Protein AF-A0A1Y3QPD0-F1 (afdb_monomer_lite)

Secondary structure (DSSP, 8-state):
------------THHHHHHHHHHHHHHHHHHHHH--S---HHHHHHHHHHHHHHHHHHHHHHHH-

Radius of gyration: 17.66 Å; chains: 1; bounding box: 36×18×61 Å

Foldseek 3Di:
DPDPPPPDQPDDPCLVVLVVVLVVLVVVLVVLVPDPDDHPPVSNVVSVVVNVVSVVVNVVNVVRD

pLDDT: mean 91.41, std 12.73, range [41.78, 98.69]

Sequence (65 aa):
MLLAEAAASNFQPFDVFMIIFTLLIAAGLIRLLMERPRKNRFAIGFAAVALLVFLYTDYVMISGW

Structure (mmCIF, N/CA/C/O backbone):
data_AF-A0A1Y3QPD0-F1
#
_entry.id   AF-A0A1Y3QPD0-F1
#
loop_
_atom_site.group_PDB
_atom_site.id
_atom_site.type_symbol
_atom_site.label_atom_id
_atom_site.label_alt_id
_atom_site.label_comp_id
_atom_site.label_asym_id
_atom_site.label_entity_id
_atom_site.label_seq_id
_atom_site.pdbx_PDB_ins_code
_atom_site.Cartn_x
_atom_site.Cartn_y
_atom_site.Cartn_z
_atom_site.occupancy
_atom_site.B_iso_or_equiv
_atom_site.auth_seq_id
_atom_site.auth_comp_id
_atom_site.auth_asym_id
_atom_site.auth_atom_id
_atom_site.pdbx_PDB_model_num
ATOM 1 N N . MET A 1 1 ? 18.846 -8.934 -41.927 1.00 41.78 1 MET A N 1
ATOM 2 C CA . MET A 1 1 ? 19.263 -7.916 -40.943 1.00 41.78 1 MET A CA 1
ATOM 3 C C . MET A 1 1 ? 18.563 -8.265 -39.642 1.00 41.78 1 MET A C 1
ATOM 5 O O . MET A 1 1 ? 17.359 -8.083 -39.556 1.00 41.78 1 MET A O 1
ATOM 9 N N . LEU A 1 2 ? 19.270 -8.906 -38.710 1.00 53.72 2 LEU A N 1
ATOM 10 C CA . LEU A 1 2 ? 18.715 -9.265 -37.405 1.00 53.72 2 LEU A CA 1
ATOM 11 C C . LEU A 1 2 ? 18.925 -8.054 -36.490 1.00 53.72 2 LEU A C 1
ATOM 13 O O . LEU A 1 2 ? 19.989 -7.900 -35.897 1.00 53.72 2 LEU A O 1
ATOM 17 N N . LEU A 1 3 ? 17.969 -7.127 -36.493 1.00 57.25 3 LEU A N 1
ATOM 18 C CA . LEU A 1 3 ? 17.978 -6.016 -35.551 1.00 57.25 3 LEU A CA 1
ATOM 19 C C . LEU A 1 3 ? 17.604 -6.584 -34.186 1.00 57.25 3 LEU A C 1
ATOM 21 O O . LEU A 1 3 ? 16.483 -7.043 -33.989 1.00 57.25 3 LEU A O 1
ATOM 25 N N . ALA A 1 4 ? 18.569 -6.591 -33.271 1.00 59.03 4 ALA A N 1
ATOM 26 C CA . ALA A 1 4 ? 18.288 -6.719 -31.855 1.00 59.03 4 ALA A CA 1
ATOM 27 C C . ALA A 1 4 ? 17.413 -5.524 -31.466 1.00 59.03 4 ALA A C 1
ATOM 29 O O . ALA A 1 4 ? 17.897 -4.398 -31.350 1.00 59.03 4 ALA A O 1
ATOM 30 N N . GLU A 1 5 ? 16.113 -5.763 -31.352 1.00 61.09 5 GLU A N 1
ATOM 31 C CA . GLU A 1 5 ? 15.184 -4.815 -30.766 1.00 61.09 5 GLU A CA 1
ATOM 32 C C . GLU A 1 5 ? 15.585 -4.677 -29.301 1.00 61.09 5 GLU A C 1
ATOM 34 O O . GLU A 1 5 ? 15.420 -5.598 -28.501 1.00 61.09 5 GLU A O 1
ATOM 39 N N . ALA A 1 6 ? 16.241 -3.565 -28.969 1.00 62.41 6 ALA A N 1
ATOM 40 C CA . ALA A 1 6 ? 16.460 -3.205 -27.583 1.00 62.41 6 ALA A CA 1
ATOM 41 C C . ALA A 1 6 ? 15.067 -3.057 -26.970 1.00 62.41 6 ALA A C 1
ATOM 43 O O . ALA A 1 6 ? 14.357 -2.110 -27.305 1.00 62.41 6 ALA A O 1
ATOM 44 N N . ALA A 1 7 ? 14.657 -4.031 -26.155 1.00 68.12 7 ALA A N 1
ATOM 45 C CA . ALA A 1 7 ? 13.376 -3.992 -25.472 1.00 68.12 7 ALA A CA 1
ATOM 46 C C . ALA A 1 7 ? 13.338 -2.710 -24.634 1.00 68.12 7 ALA A C 1
ATOM 48 O O . ALA A 1 7 ? 14.045 -2.583 -23.632 1.00 68.12 7 ALA A O 1
ATOM 49 N N . ALA A 1 8 ? 12.586 -1.720 -25.111 1.00 74.88 8 ALA A N 1
ATOM 50 C CA . ALA A 1 8 ? 12.344 -0.505 -24.365 1.00 74.88 8 ALA A CA 1
ATOM 51 C C . ALA A 1 8 ? 11.476 -0.872 -23.160 1.00 74.88 8 ALA A C 1
ATOM 53 O O . ALA A 1 8 ? 10.489 -1.594 -23.305 1.00 74.88 8 ALA A O 1
ATOM 54 N N . SER A 1 9 ? 11.862 -0.390 -21.980 1.00 82.12 9 SER A N 1
ATOM 55 C CA . SER A 1 9 ? 11.040 -0.544 -20.785 1.00 82.12 9 SER A CA 1
ATOM 56 C C . SER A 1 9 ? 9.682 0.121 -21.004 1.00 82.12 9 SER A C 1
ATOM 58 O O . SER A 1 9 ? 9.623 1.241 -21.517 1.00 82.12 9 SER A O 1
ATOM 60 N N . ASN A 1 10 ? 8.600 -0.539 -20.583 1.00 89.25 10 ASN A N 1
ATOM 61 C CA . ASN A 1 10 ? 7.261 0.062 -20.600 1.00 89.25 10 ASN A CA 1
ATOM 62 C C . ASN A 1 10 ? 7.030 1.030 -19.429 1.00 89.25 10 ASN A C 1
ATOM 64 O O . ASN A 1 10 ? 5.910 1.504 -19.248 1.00 89.25 10 ASN A O 1
ATOM 68 N N . PHE A 1 11 ? 8.064 1.317 -18.632 1.00 93.06 11 PHE A N 1
ATOM 69 C CA . PHE A 1 11 ? 7.980 2.237 -17.509 1.00 93.06 11 PHE A CA 1
ATOM 70 C C . PHE A 1 11 ? 7.442 3.608 -17.930 1.00 93.06 11 PHE A C 1
ATOM 72 O O . PHE A 1 11 ? 7.964 4.261 -18.843 1.00 93.06 11 PHE A O 1
ATOM 79 N N . GLN A 1 12 ? 6.443 4.088 -17.196 1.00 94.81 12 GLN A N 1
ATOM 80 C CA . GLN A 1 12 ? 5.924 5.442 -17.323 1.00 94.81 12 GLN A CA 1
ATOM 81 C C . GLN A 1 12 ? 6.129 6.212 -16.013 1.00 94.81 12 GLN A C 1
ATOM 83 O O . GLN A 1 12 ? 5.932 5.665 -14.932 1.0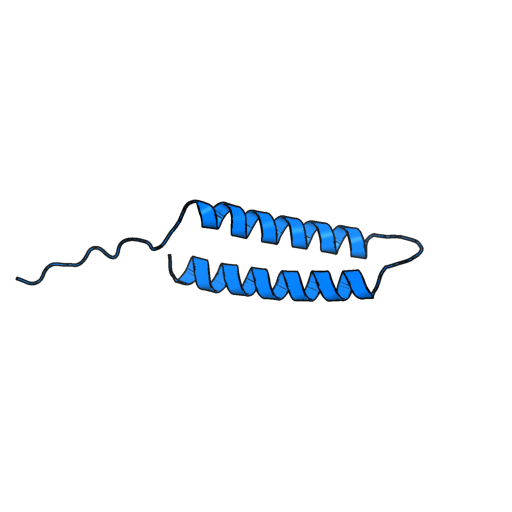0 94.81 12 GLN A O 1
ATOM 88 N N . PRO A 1 13 ? 6.424 7.526 -16.047 1.00 94.12 13 PRO A N 1
ATOM 89 C CA . PRO A 1 13 ? 6.515 8.327 -14.822 1.00 94.12 13 PRO A CA 1
ATOM 90 C C . PRO A 1 13 ? 5.251 8.289 -13.942 1.00 94.12 13 PRO A C 1
ATOM 92 O O . PRO A 1 13 ? 5.339 8.506 -12.734 1.00 94.12 13 PRO A O 1
ATOM 95 N N . PHE A 1 14 ? 4.078 8.007 -14.528 1.00 94.38 14 PHE A N 1
ATOM 96 C CA . PHE A 1 14 ? 2.822 7.851 -13.788 1.00 94.38 14 PHE A CA 1
ATOM 97 C C . PHE A 1 14 ? 2.829 6.638 -12.845 1.00 94.38 14 PHE A C 1
ATOM 99 O O . PHE A 1 14 ? 2.167 6.652 -11.808 1.00 94.38 14 PHE A O 1
ATOM 106 N N . ASP A 1 15 ? 3.644 5.634 -13.141 1.00 96.00 15 ASP A N 1
ATOM 107 C CA . ASP A 1 15 ? 3.747 4.408 -12.361 1.00 96.00 15 ASP A CA 1
ATOM 108 C C . ASP A 1 15 ? 4.250 4.664 -10.931 1.00 96.00 15 ASP A C 1
ATOM 110 O O . ASP A 1 15 ? 3.865 3.989 -9.976 1.00 96.00 15 ASP A O 1
ATOM 114 N N . VAL A 1 16 ? 5.053 5.716 -10.747 1.00 96.31 16 VAL A N 1
ATOM 115 C CA . VAL A 1 16 ? 5.480 6.175 -9.418 1.00 96.31 16 VAL A CA 1
ATOM 116 C C . VAL A 1 16 ? 4.278 6.630 -8.587 1.00 96.31 16 VAL A C 1
ATOM 118 O O . VAL A 1 16 ? 4.203 6.344 -7.392 1.00 96.31 16 VAL A O 1
ATOM 121 N N . PHE A 1 17 ? 3.306 7.307 -9.206 1.00 97.44 17 PHE A N 1
ATOM 122 C CA . PHE A 1 17 ? 2.089 7.733 -8.515 1.00 97.44 17 PHE A CA 1
ATOM 123 C C . PHE A 1 17 ? 1.201 6.545 -8.145 1.00 97.44 17 PHE A C 1
ATOM 125 O O . PHE A 1 17 ? 0.612 6.564 -7.065 1.00 97.44 17 PHE A O 1
ATOM 132 N N . MET A 1 18 ? 1.146 5.505 -8.983 1.00 97.19 18 MET A N 1
ATOM 133 C CA . MET A 1 18 ? 0.427 4.262 -8.674 1.00 97.19 18 MET A CA 1
ATOM 134 C C . MET A 1 18 ? 0.949 3.627 -7.379 1.00 97.19 18 MET A C 1
ATOM 136 O O . MET A 1 18 ? 0.173 3.423 -6.444 1.00 97.19 18 MET A O 1
ATOM 140 N N . ILE A 1 19 ? 2.271 3.464 -7.259 1.00 97.81 19 ILE A N 1
ATOM 141 C CA . ILE A 1 19 ? 2.905 2.927 -6.043 1.00 97.81 19 ILE A CA 1
ATOM 142 C C . ILE A 1 19 ? 2.618 3.819 -4.827 1.00 97.81 19 ILE A C 1
ATOM 144 O O . ILE A 1 19 ? 2.302 3.321 -3.743 1.00 97.81 19 ILE A O 1
ATOM 148 N N . ILE A 1 20 ? 2.687 5.146 -4.982 1.00 98.38 20 ILE A N 1
ATOM 149 C CA . ILE A 1 20 ? 2.353 6.083 -3.896 1.00 98.38 20 ILE A CA 1
ATOM 150 C C . ILE A 1 20 ? 0.904 5.880 -3.429 1.00 98.38 20 ILE A C 1
ATOM 152 O O . ILE A 1 20 ? 0.657 5.857 -2.222 1.00 98.38 20 ILE A O 1
ATOM 156 N N . PHE A 1 21 ? -0.055 5.689 -4.339 1.00 97.88 21 PHE A N 1
ATOM 157 C CA . PHE A 1 21 ? -1.443 5.405 -3.964 1.00 97.88 21 PHE A CA 1
ATOM 158 C C . PHE A 1 21 ? -1.582 4.095 -3.191 1.00 97.88 21 PHE A C 1
ATOM 160 O O . PHE A 1 21 ? -2.277 4.076 -2.173 1.00 97.88 21 PHE A O 1
ATOM 167 N N . THR A 1 22 ? -0.880 3.036 -3.592 1.00 98.56 22 THR A N 1
ATOM 168 C CA . THR A 1 22 ? -0.842 1.775 -2.838 1.00 98.56 22 THR A CA 1
ATOM 169 C C . THR A 1 22 ? -0.369 1.998 -1.402 1.00 98.56 22 THR A C 1
ATOM 171 O O . THR A 1 22 ? -1.004 1.528 -0.451 1.00 98.56 22 THR A O 1
ATOM 174 N N . LEU A 1 23 ? 0.693 2.789 -1.212 1.00 98.62 23 LEU A N 1
ATOM 175 C CA . LEU A 1 23 ? 1.202 3.138 0.119 1.00 98.62 23 LEU A CA 1
ATOM 176 C C . LEU A 1 23 ? 0.192 3.957 0.935 1.00 98.62 23 LEU A C 1
ATOM 178 O O . LEU A 1 23 ? 0.019 3.709 2.131 1.00 98.62 23 LEU A O 1
ATOM 182 N N . LEU A 1 24 ? -0.513 4.901 0.306 1.00 98.62 24 LEU A N 1
ATOM 183 C CA . LEU A 1 24 ? -1.561 5.686 0.963 1.00 98.62 24 LEU A CA 1
ATOM 184 C C . LEU A 1 24 ? -2.745 4.815 1.399 1.00 98.62 24 LEU A C 1
ATOM 186 O O . LEU A 1 24 ? -3.252 4.990 2.509 1.00 98.62 24 LEU A O 1
ATOM 190 N N . ILE A 1 25 ? -3.161 3.850 0.574 1.00 98.56 25 ILE A N 1
ATOM 191 C CA . ILE A 1 25 ? -4.214 2.889 0.930 1.00 98.56 25 ILE A CA 1
ATOM 192 C C . ILE A 1 25 ? -3.757 2.028 2.113 1.00 98.56 25 ILE A C 1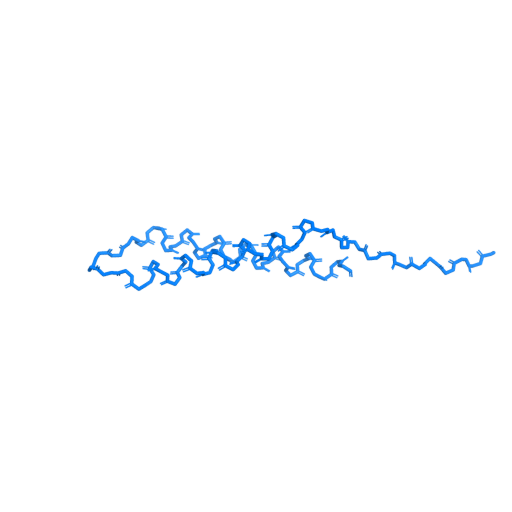
ATOM 194 O O . ILE A 1 25 ? -4.514 1.863 3.071 1.00 98.56 25 ILE A O 1
ATOM 198 N N . ALA A 1 26 ? -2.517 1.530 2.096 1.00 98.62 26 ALA A N 1
ATOM 199 C CA . ALA A 1 26 ? -1.958 0.746 3.197 1.00 98.62 26 ALA A CA 1
ATOM 200 C C . ALA A 1 26 ? -1.930 1.545 4.511 1.00 98.62 26 ALA A C 1
ATOM 202 O O . ALA A 1 26 ? -2.398 1.063 5.546 1.00 98.62 26 ALA A O 1
ATOM 203 N N . ALA A 1 27 ? -1.461 2.795 4.471 1.00 98.56 27 ALA A N 1
ATOM 204 C CA . ALA A 1 27 ? -1.468 3.691 5.626 1.00 98.56 27 ALA A CA 1
ATOM 205 C C . ALA A 1 27 ? -2.897 3.982 6.125 1.00 98.56 27 ALA A C 1
ATOM 207 O O . ALA A 1 27 ? -3.156 3.964 7.332 1.00 98.56 27 ALA A O 1
ATOM 208 N N . GLY A 1 28 ? -3.845 4.192 5.208 1.00 98.00 28 GLY A N 1
ATOM 209 C CA . GLY A 1 28 ? -5.264 4.365 5.520 1.00 98.00 28 GLY A CA 1
ATOM 210 C C . GLY A 1 28 ? -5.881 3.134 6.190 1.00 98.00 28 GLY A C 1
ATOM 211 O O . GLY A 1 28 ? -6.597 3.268 7.185 1.00 98.00 28 GLY A O 1
ATOM 212 N N . LEU A 1 29 ? -5.554 1.931 5.712 1.00 98.38 29 LEU A N 1
ATOM 213 C CA . LEU A 1 29 ? -5.992 0.674 6.320 1.00 98.38 29 LEU A CA 1
ATOM 214 C C . LEU A 1 29 ? -5.434 0.520 7.740 1.00 98.38 29 LEU A C 1
ATOM 216 O O . LEU A 1 29 ? -6.192 0.210 8.659 1.00 98.38 29 LEU A O 1
ATOM 220 N N . ILE A 1 30 ? -4.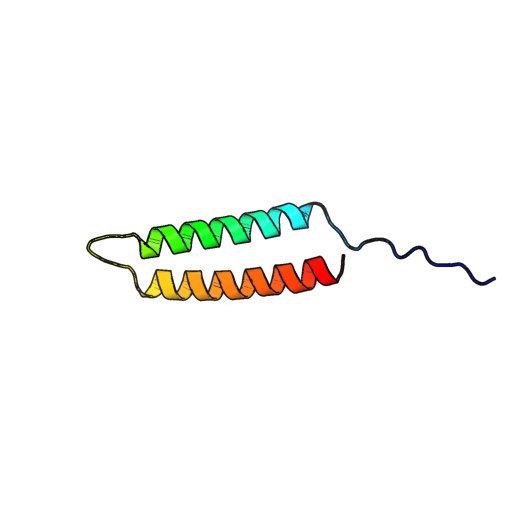143 0.802 7.951 1.00 98.19 30 ILE A N 1
ATOM 221 C CA . ILE A 1 30 ? -3.523 0.786 9.288 1.00 98.19 30 ILE A CA 1
ATOM 222 C C . ILE A 1 30 ? -4.250 1.759 10.223 1.00 98.19 30 ILE A C 1
ATOM 224 O O . ILE A 1 30 ? -4.636 1.377 11.330 1.00 98.19 30 ILE A O 1
ATOM 228 N N . ARG A 1 31 ? -4.517 2.988 9.765 1.00 96.94 31 ARG A N 1
ATOM 229 C CA . ARG A 1 31 ? -5.272 3.985 10.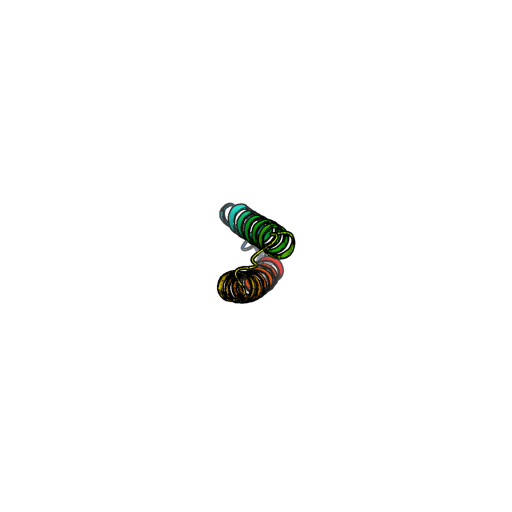536 1.00 96.94 31 ARG A CA 1
ATOM 230 C C . ARG A 1 31 ? -6.652 3.459 10.949 1.00 96.94 31 ARG A C 1
ATOM 232 O O . ARG A 1 31 ? -7.009 3.575 12.120 1.00 96.94 31 ARG A O 1
ATOM 239 N N . LEU A 1 32 ? -7.405 2.851 10.030 1.00 97.25 32 LEU A N 1
ATOM 240 C CA . LEU A 1 32 ? -8.725 2.270 10.322 1.00 97.25 32 LEU A CA 1
ATOM 241 C C . LEU A 1 32 ? -8.645 1.104 11.323 1.00 97.25 32 LEU A C 1
ATOM 243 O O . LEU A 1 32 ? -9.519 0.940 12.176 1.00 97.25 32 LEU A O 1
ATOM 247 N N . LEU A 1 33 ? -7.589 0.290 11.259 1.00 96.38 33 LEU A N 1
ATOM 248 C CA . LEU A 1 33 ? -7.368 -0.813 12.200 1.00 96.38 33 LEU A CA 1
ATOM 249 C C . LEU A 1 33 ? -7.014 -0.323 13.613 1.00 96.38 33 LEU A C 1
ATOM 251 O O . LEU A 1 33 ? -7.370 -0.990 14.595 1.00 96.38 33 LEU A O 1
ATOM 255 N N . MET A 1 34 ? -6.346 0.826 13.720 1.00 96.50 34 MET A N 1
ATOM 256 C CA . MET A 1 34 ? -5.973 1.467 14.985 1.00 96.50 34 MET A CA 1
ATOM 257 C C . MET A 1 34 ? -7.103 2.304 15.599 1.00 96.50 34 MET A C 1
ATOM 259 O O . MET A 1 34 ? -7.025 2.646 16.778 1.00 96.50 34 MET A O 1
ATOM 263 N N . GLU A 1 35 ? -8.165 2.600 14.848 1.00 95.12 35 GLU A N 1
ATOM 264 C CA . GLU A 1 35 ? -9.279 3.428 15.309 1.00 95.12 35 GLU A CA 1
ATOM 265 C C . GLU A 1 35 ? -10.026 2.796 16.500 1.00 95.12 35 GLU A C 1
ATOM 267 O O . GLU A 1 35 ? -10.352 1.601 16.525 1.00 95.12 35 GLU A O 1
ATOM 272 N N . ARG A 1 36 ? -10.285 3.614 17.526 1.00 91.38 36 ARG A N 1
ATOM 273 C CA . ARG A 1 36 ? -10.963 3.242 18.777 1.00 91.38 36 ARG A CA 1
ATOM 274 C C . ARG A 1 36 ? -11.885 4.386 19.232 1.00 91.38 36 ARG A C 1
ATOM 276 O O . ARG A 1 36 ? -11.549 5.541 18.992 1.00 91.38 36 ARG A O 1
ATOM 283 N N . PRO A 1 37 ? -13.015 4.095 19.914 1.00 88.12 37 PRO A N 1
ATOM 284 C CA . PRO A 1 37 ? -13.500 2.766 20.307 1.00 88.12 37 PRO A CA 1
ATOM 285 C C . PRO A 1 37 ? -14.326 2.055 19.221 1.00 88.12 37 PRO A C 1
ATOM 287 O O . PRO A 1 37 ? -14.481 0.836 19.281 1.00 88.12 37 PRO A O 1
ATOM 290 N N . ARG A 1 38 ? -14.859 2.786 18.232 1.00 88.69 38 ARG A N 1
ATOM 291 C CA . ARG A 1 38 ? -15.763 2.249 17.203 1.00 88.69 38 ARG A CA 1
ATOM 292 C C . ARG A 1 38 ? -15.045 2.106 15.867 1.00 88.69 38 ARG A C 1
ATOM 294 O O . ARG A 1 38 ? -14.693 3.097 15.249 1.00 88.69 38 ARG A O 1
ATOM 301 N N . LYS A 1 39 ? -14.877 0.863 15.416 1.00 91.75 39 LYS A N 1
ATOM 302 C CA . LYS A 1 39 ? -14.270 0.543 14.120 1.00 91.75 39 LYS A CA 1
ATOM 303 C C . LYS A 1 39 ? -15.317 0.522 13.014 1.00 91.75 39 LYS A C 1
ATOM 305 O O . LYS A 1 39 ? -16.321 -0.184 13.140 1.00 91.75 39 LYS A O 1
ATOM 310 N N . ASN A 1 40 ? -15.045 1.197 11.900 1.00 95.06 40 ASN A N 1
ATOM 311 C CA . ASN A 1 40 ? -15.842 1.054 10.686 1.00 95.06 40 ASN A CA 1
ATOM 312 C C . ASN A 1 40 ? -15.426 -0.216 9.922 1.00 95.06 40 ASN A C 1
ATOM 314 O O . ASN A 1 40 ? -14.511 -0.204 9.101 1.00 95.06 40 ASN A O 1
ATOM 318 N N . ARG A 1 41 ? -16.107 -1.333 10.203 1.00 93.88 41 ARG A N 1
ATOM 319 C CA . ARG A 1 41 ? -15.803 -2.641 9.594 1.00 93.88 41 ARG A CA 1
ATOM 320 C C . ARG A 1 41 ? -15.981 -2.650 8.075 1.00 93.88 41 ARG A C 1
ATOM 322 O O . ARG A 1 41 ? -15.227 -3.335 7.393 1.00 93.88 41 ARG A O 1
ATOM 329 N N . PHE A 1 42 ? -16.940 -1.881 7.557 1.00 97.06 42 PHE A N 1
ATOM 330 C CA . PHE A 1 42 ? -17.158 -1.757 6.118 1.00 97.06 42 PHE A CA 1
ATOM 331 C C . PHE A 1 42 ? -15.975 -1.058 5.444 1.00 97.06 42 PHE A C 1
ATOM 333 O O . PHE A 1 42 ? -15.417 -1.589 4.490 1.00 97.06 42 PHE A O 1
ATOM 340 N N . ALA A 1 43 ? -15.532 0.079 5.992 1.00 96.69 43 ALA A N 1
ATOM 341 C CA . ALA A 1 43 ? -14.373 0.799 5.466 1.00 96.69 43 ALA A CA 1
ATOM 342 C C . ALA A 1 43 ? -13.088 -0.036 5.543 1.00 96.69 43 ALA A C 1
ATOM 344 O O . ALA A 1 43 ? -12.308 -0.024 4.599 1.00 96.69 43 ALA A O 1
ATOM 345 N N . ILE A 1 44 ? -12.886 -0.798 6.626 1.00 97.75 44 ILE A N 1
ATOM 346 C CA . ILE A 1 44 ? -11.749 -1.727 6.747 1.00 97.75 44 ILE A CA 1
ATOM 347 C C . ILE A 1 44 ? -11.794 -2.781 5.636 1.00 97.75 44 ILE A C 1
ATOM 349 O O . ILE A 1 44 ? -10.785 -3.006 4.974 1.00 97.75 44 ILE A O 1
ATOM 353 N N . GLY A 1 45 ? -12.954 -3.408 5.411 1.00 97.88 45 GLY A N 1
ATOM 354 C CA . GLY A 1 45 ? -13.119 -4.398 4.346 1.00 97.88 45 GLY A CA 1
ATOM 355 C C . GLY A 1 45 ? -12.871 -3.805 2.959 1.00 97.88 45 GLY A C 1
ATOM 356 O O . GLY A 1 45 ? -12.111 -4.367 2.177 1.00 97.88 45 GLY A O 1
ATOM 357 N N . PHE A 1 46 ? -13.444 -2.633 2.680 1.00 98.38 46 PH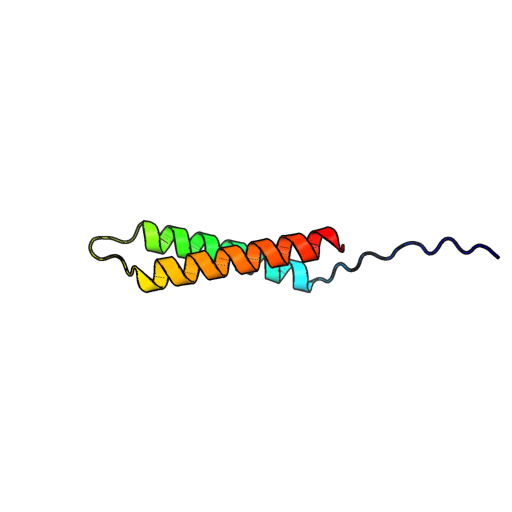E A N 1
ATOM 358 C CA . PHE A 1 46 ? -13.249 -1.929 1.414 1.00 98.38 46 PHE A CA 1
ATOM 359 C C . PHE A 1 46 ? -11.780 -1.555 1.183 1.00 98.38 46 PHE A C 1
ATOM 361 O O . PHE A 1 46 ? -11.231 -1.854 0.127 1.00 98.38 46 PHE A O 1
ATOM 368 N N . ALA A 1 47 ? -11.121 -0.961 2.183 1.00 98.38 47 ALA A N 1
ATOM 369 C CA . ALA A 1 47 ? -9.712 -0.585 2.098 1.00 98.38 47 ALA A CA 1
ATOM 370 C C . ALA A 1 47 ? -8.797 -1.807 1.922 1.00 98.38 47 ALA A C 1
ATOM 372 O O . ALA A 1 47 ? -7.828 -1.733 1.174 1.00 98.38 47 ALA A O 1
ATOM 373 N N . ALA A 1 48 ? -9.118 -2.941 2.553 1.00 98.50 48 ALA A N 1
ATOM 374 C CA . ALA A 1 48 ? -8.376 -4.185 2.363 1.00 98.50 48 ALA A CA 1
ATOM 375 C C . ALA A 1 48 ? -8.505 -4.723 0.929 1.00 98.50 48 ALA A C 1
ATOM 377 O O . ALA A 1 48 ? -7.497 -5.072 0.322 1.00 98.50 48 ALA A O 1
ATOM 378 N N . VAL A 1 49 ? -9.716 -4.748 0.357 1.00 98.62 49 VAL A N 1
ATOM 379 C CA . VAL A 1 49 ? -9.918 -5.173 -1.042 1.00 98.62 49 VAL A CA 1
ATOM 380 C C . VAL A 1 49 ? -9.227 -4.214 -2.010 1.00 98.62 49 VAL A C 1
ATOM 382 O O . VAL A 1 49 ? -8.540 -4.667 -2.921 1.00 98.62 49 VAL A O 1
ATOM 385 N N . ALA A 1 50 ? -9.347 -2.903 -1.788 1.00 98.50 50 ALA A N 1
ATOM 386 C CA . ALA A 1 50 ? -8.653 -1.901 -2.590 1.00 98.50 50 ALA A CA 1
ATOM 387 C C . ALA A 1 50 ? -7.132 -2.112 -2.553 1.00 98.50 50 ALA A C 1
ATOM 389 O O . ALA A 1 50 ? -6.497 -2.122 -3.603 1.00 98.50 50 ALA A O 1
ATOM 390 N N . LEU A 1 51 ? -6.562 -2.363 -1.369 1.00 98.69 51 LEU A N 1
ATOM 391 C CA . LEU A 1 51 ? -5.134 -2.636 -1.222 1.00 98.69 51 LEU A CA 1
ATOM 392 C C . LEU A 1 51 ? -4.705 -3.876 -2.015 1.00 98.69 51 LEU A C 1
ATOM 394 O O . LEU A 1 51 ? -3.678 -3.840 -2.681 1.00 98.69 51 LEU A O 1
ATOM 398 N N . LEU A 1 52 ? -5.493 -4.954 -1.983 1.00 98.69 52 LEU A N 1
ATOM 399 C CA . LEU A 1 52 ? -5.195 -6.171 -2.745 1.00 98.69 52 LEU A CA 1
ATOM 400 C C . LEU A 1 52 ? -5.207 -5.926 -4.260 1.00 98.69 52 LEU A C 1
ATOM 402 O O . LEU A 1 52 ? -4.309 -6.390 -4.958 1.00 98.69 52 LEU A O 1
ATOM 406 N N . VAL A 1 53 ? -6.194 -5.181 -4.766 1.00 98.44 53 VAL A N 1
ATOM 407 C CA . VAL A 1 53 ? -6.285 -4.840 -6.196 1.00 98.44 53 VAL A CA 1
ATOM 408 C C . VAL A 1 53 ? -5.105 -3.968 -6.629 1.00 98.44 53 VAL A C 1
ATOM 410 O O . VAL A 1 53 ? -4.514 -4.220 -7.679 1.00 98.44 53 VAL A O 1
ATOM 413 N N . PHE A 1 54 ? -4.729 -2.978 -5.817 1.00 98.31 54 PHE A N 1
ATOM 414 C CA . PHE A 1 54 ? -3.593 -2.100 -6.105 1.00 98.31 54 PHE A CA 1
ATOM 415 C C . PHE A 1 54 ? -2.261 -2.855 -6.070 1.00 98.31 54 PHE A C 1
ATOM 417 O O . PHE A 1 54 ? -1.493 -2.748 -7.016 1.00 98.31 54 PHE A O 1
ATOM 424 N N . LEU A 1 55 ? -2.035 -3.717 -5.075 1.00 98.56 55 LEU A N 1
ATOM 425 C CA . LEU A 1 55 ? -0.841 -4.570 -5.028 1.00 98.56 55 LEU A CA 1
ATOM 426 C C . LEU A 1 55 ? -0.744 -5.511 -6.235 1.00 98.56 55 LEU A C 1
ATOM 428 O O . LEU A 1 55 ? 0.344 -5.725 -6.764 1.00 98.56 55 LEU A O 1
ATOM 432 N N . TYR A 1 56 ? -1.869 -6.072 -6.685 1.00 98.38 56 TYR A N 1
ATOM 433 C CA . TYR A 1 56 ? -1.888 -6.893 -7.896 1.00 98.38 56 TYR A CA 1
ATOM 434 C C . TYR A 1 56 ? -1.566 -6.066 -9.146 1.00 98.38 56 TYR A C 1
ATOM 436 O O . TYR A 1 56 ? -0.793 -6.504 -9.995 1.00 98.38 56 TYR A O 1
ATOM 444 N N . THR A 1 57 ? -2.122 -4.859 -9.238 1.00 97.31 57 THR A N 1
ATOM 445 C CA . THR A 1 57 ? -1.853 -3.936 -10.346 1.00 97.31 57 THR A CA 1
ATOM 446 C C . THR A 1 57 ? -0.377 -3.541 -10.379 1.00 97.31 57 THR A C 1
ATOM 448 O O . THR A 1 57 ? 0.241 -3.629 -11.436 1.00 97.31 57 THR A O 1
ATOM 451 N N . ASP A 1 58 ? 0.209 -3.210 -9.225 1.00 97.50 58 ASP A N 1
ATOM 452 C CA . ASP A 1 58 ? 1.632 -2.892 -9.087 1.00 97.50 58 ASP A CA 1
ATOM 453 C C . ASP A 1 58 ? 2.514 -4.073 -9.502 1.00 97.50 58 ASP A C 1
ATOM 455 O O . ASP A 1 58 ? 3.501 -3.887 -10.207 1.00 97.50 58 ASP A O 1
ATOM 459 N N . TYR A 1 59 ? 2.144 -5.300 -9.119 1.00 97.56 59 TYR A N 1
ATOM 460 C CA . TYR A 1 59 ? 2.864 -6.505 -9.529 1.00 97.56 59 TYR A CA 1
ATOM 461 C C . TYR A 1 59 ? 2.880 -6.675 -11.053 1.00 97.56 59 TYR A C 1
ATOM 463 O O . TYR A 1 59 ? 3.949 -6.872 -11.631 1.00 97.56 5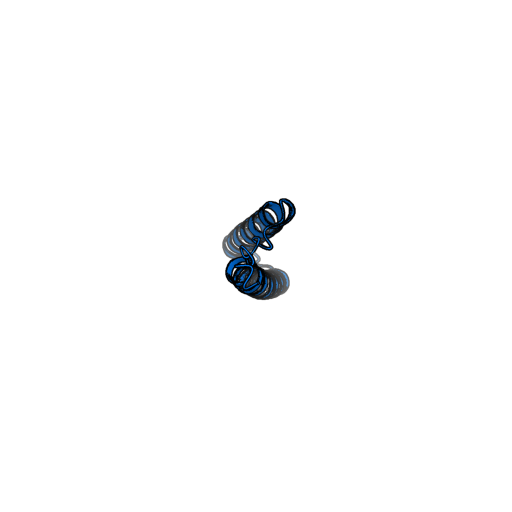9 TYR A O 1
ATOM 471 N N . VAL A 1 60 ? 1.717 -6.568 -11.708 1.00 96.00 60 VAL A N 1
ATOM 472 C CA . VAL A 1 60 ? 1.620 -6.686 -13.173 1.00 96.00 60 VAL A CA 1
ATOM 473 C C . VAL A 1 60 ? 2.409 -5.570 -13.854 1.00 96.00 60 VAL A C 1
ATOM 475 O O . VAL A 1 60 ? 3.192 -5.846 -14.759 1.00 96.00 60 VAL A O 1
ATOM 478 N N . MET A 1 61 ? 2.251 -4.334 -13.382 1.00 94.94 61 MET A N 1
ATOM 479 C CA . MET A 1 61 ? 2.956 -3.158 -13.887 1.00 94.94 61 MET A CA 1
ATOM 480 C C . MET A 1 61 ? 4.478 -3.343 -13.816 1.00 94.94 61 MET A C 1
ATOM 482 O O . MET A 1 61 ? 5.136 -3.304 -14.850 1.00 94.94 61 MET A O 1
ATOM 486 N N . ILE A 1 62 ? 5.023 -3.653 -12.634 1.00 94.38 62 ILE A N 1
ATOM 487 C CA . ILE A 1 62 ? 6.466 -3.859 -12.422 1.00 94.38 62 ILE A CA 1
ATOM 488 C C . ILE A 1 62 ? 6.991 -5.043 -13.238 1.00 94.38 62 ILE A C 1
ATOM 490 O O . ILE A 1 62 ? 8.104 -4.989 -13.749 1.00 94.38 62 ILE A O 1
ATOM 494 N N . SER A 1 63 ? 6.208 -6.118 -13.378 1.00 92.38 63 SER A N 1
ATOM 495 C CA . SER A 1 63 ? 6.610 -7.277 -14.185 1.00 92.38 63 SER A CA 1
ATOM 496 C C . SER A 1 63 ? 6.665 -6.995 -15.691 1.00 92.38 63 SER A C 1
ATOM 498 O O . SER A 1 63 ? 7.315 -7.741 -16.419 1.00 92.38 63 SER A O 1
ATOM 500 N N . GLY A 1 64 ? 5.967 -5.952 -16.150 1.00 87.06 64 GLY A N 1
ATOM 501 C CA . GLY A 1 64 ? 5.937 -5.521 -17.547 1.00 87.06 64 GLY A CA 1
ATOM 502 C C . GLY A 1 64 ? 6.894 -4.374 -17.879 1.00 87.06 64 GLY A C 1
ATOM 503 O O . GLY A 1 64 ? 6.980 -4.001 -19.054 1.00 87.06 64 GLY A O 1
ATOM 504 N N . TRP A 1 65 ? 7.567 -3.805 -16.873 1.00 87.62 65 TRP A N 1
ATOM 505 C CA . TRP A 1 65 ? 8.616 -2.801 -17.053 1.00 87.62 65 TRP A CA 1
ATOM 506 C C . TRP A 1 65 ? 9.863 -3.365 -17.722 1.00 87.62 65 TRP A C 1
ATOM 508 O O . TRP A 1 65 ? 10.196 -4.553 -17.530 1.00 87.62 65 TRP A O 1
#